Protein 9G0L (pdb70)

Foldseek 3Di:
DDDQVNLQQVQQAPPPRAGAAPQWFADPVGHTHHPVCVVVDQDGPPPRHGGDGHTPVVSNVVLQVHFAFAPLVVQPGPHTHRPVCRVVCNVVPPRDD

Structure (mmCIF, N/CA/C/O backbone):
data_9G0L
#
_entry.id   9G0L
#
_cell.length_a   69.850
_cell.length_b   69.850
_cell.length_c   62.713
_cell.angle_alpha   90.000
_cell.angle_beta   90.000
_cell.angle_gamma   90.000
#
_symmetry.space_group_name_H-M   'P 43 21 2'
#
loop_
_entity.id
_entity.type
_entity.pdbx_description
1 polymer 'E3 ubiquitin-protein ligase SIAH1'
2 non-polymer 'ZINC ION'
3 water water
#
loop_
_atom_site.group_PDB
_atom_site.id
_atom_site.type_symbol
_atom_site.label_atom_id
_atom_site.label_alt_id
_atom_site.label_comp_id
_atom_site.label_asym_id
_atom_site.label_entity_id
_atom_site.label_seq_id
_atom_site.pdbx_PDB_ins_code
_atom_site.Cartn_x
_atom_site.Cartn_y
_atom_site.Cartn_z
_atom_site.occupancy
_atom_site.B_iso_or_equiv
_atom_site.auth_seq_id
_atom_site.auth_comp_id
_atom_site.auth_asym_id
_atom_site.auth_atom_id
_atom_site.pdbx_PDB_model_num
ATOM 1 N N . THR A 1 3 ? -3.18231 7.91774 0.52363 1.000 81.85054 29 THR A N 1
ATOM 2 C CA . THR A 1 3 ? -2.05604 8.75667 0.92187 1.000 83.36129 29 THR A CA 1
ATOM 3 C C . THR A 1 3 ? -1.11431 9.04714 -0.24083 1.000 87.33701 29 THR A C 1
ATOM 4 O O . THR A 1 3 ? -1.54646 9.31458 -1.36167 1.000 85.69039 29 THR A O 1
ATOM 6 N N . ALA A 1 4 ? 0.18196 8.98618 0.05056 1.000 88.29946 30 ALA A N 1
ATOM 7 C CA . ALA A 1 4 ? 1.24197 9.24745 -0.91018 1.000 76.97953 30 ALA A CA 1
ATOM 8 C C . ALA A 1 4 ? 1.46948 8.04685 -1.82402 1.000 80.42421 30 ALA A C 1
ATOM 9 O O . ALA A 1 4 ? 1.19572 6.89895 -1.46478 1.000 84.67938 30 ALA A O 1
ATOM 11 N N . SER A 1 5 ? 2.01093 8.32277 -3.01116 1.000 76.04665 31 SER A N 1
ATOM 12 C CA . SER A 1 5 ? 2.21631 7.30431 -4.03328 1.000 68.72481 31 SER A CA 1
ATOM 13 C C . SER A 1 5 ? 3.66612 7.30520 -4.49265 1.000 64.25358 31 SER A C 1
ATOM 14 O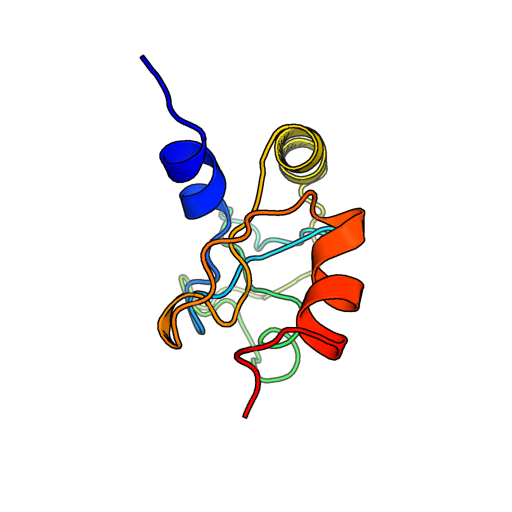 O . SER A 1 5 ? 4.41395 8.25708 -4.26015 1.000 58.40145 31 SER A O 1
ATOM 17 N N . ASN A 1 6 ? 4.05548 6.21742 -5.16111 1.000 63.11256 32 ASN A N 1
ATOM 18 C CA . ASN A 1 6 ? 5.40287 6.14419 -5.71879 1.000 58.63389 32 ASN A CA 1
ATOM 19 C C . ASN A 1 6 ? 5.60630 7.19339 -6.80570 1.000 58.53756 32 ASN A C 1
ATOM 20 O O . ASN A 1 6 ? 6.63963 7.86816 -6.83508 1.000 57.24664 32 ASN A O 1
ATOM 25 N N . ASN A 1 7 ? 4.63418 7.35363 -7.70856 1.000 61.85353 33 ASN A N 1
ATOM 26 C CA . ASN A 1 7 ? 4.80286 8.33875 -8.77426 1.000 63.60803 33 ASN A CA 1
ATOM 27 C C . ASN A 1 7 ? 4.85673 9.76166 -8.22607 1.000 58.81736 33 ASN A C 1
ATOM 28 O O . ASN A 1 7 ? 5.52054 10.62433 -8.81533 1.000 53.98959 33 ASN A O 1
ATOM 33 N N . ASP A 1 8 ? 4.19557 10.02067 -7.09382 1.000 56.79479 34 ASP A N 1
ATOM 34 C CA . ASP A 1 8 ? 4.31917 11.32604 -6.45183 1.000 57.66510 34 ASP A CA 1
ATOM 35 C C . ASP A 1 8 ? 5.74912 11.56620 -5.99022 1.000 53.21613 34 ASP A C 1
ATOM 36 O O . ASP A 1 8 ? 6.30753 12.64677 -6.21032 1.000 52.19242 34 ASP A O 1
ATOM 41 N N . LEU A 1 9 ? 6.36604 10.56230 -5.35319 1.000 52.50459 35 LEU A N 1
ATOM 42 C CA . LEU A 1 9 ? 7.74922 10.71049 -4.91017 1.000 49.12067 35 LEU A CA 1
ATOM 43 C C . LEU A 1 9 ? 8.69429 10.80758 -6.09524 1.000 45.11155 35 LEU A C 1
ATOM 44 O O . LEU A 1 9 ? 9.56321 11.68054 -6.13199 1.000 43.75908 35 LEU A O 1
ATOM 49 N N . ALA A 1 10 ? 8.54853 9.91135 -7.07212 1.000 44.04078 36 ALA A N 1
ATOM 50 C CA . ALA A 1 10 ? 9.44659 9.95267 -8.21516 1.000 44.87935 36 ALA A CA 1
ATOM 51 C C . ALA A 1 10 ? 9.42024 11.31881 -8.89099 1.000 44.57870 36 ALA A C 1
ATOM 52 O O . ALA A 1 10 ? 10.46292 11.83842 -9.28162 1.000 43.08180 36 ALA A O 1
ATOM 54 N N . SER A 1 11 ? 8.24354 11.92885 -9.03075 1.000 45.76849 37 SER A N 1
ATOM 55 C CA . SER A 1 11 ? 8.19912 13.20699 -9.73679 1.000 44.29256 37 SER A CA 1
ATOM 56 C C . SER A 1 11 ? 9.02136 14.27769 -9.03018 1.000 48.72992 37 SER A C 1
ATOM 57 O O . SER A 1 11 ? 9.46707 15.23035 -9.67432 1.000 42.11631 37 SER A O 1
ATOM 60 N N . LEU A 1 12 ? 9.27105 14.12514 -7.73095 1.000 42.49202 38 LEU A N 1
ATOM 61 C CA . LEU A 1 12 ? 10.10675 15.09400 -7.03825 1.000 41.90373 38 LEU A CA 1
ATOM 62 C C . LEU A 1 12 ? 11.54512 15.08664 -7.52386 1.000 41.10086 38 LEU A C 1
ATOM 63 O O . LEU A 1 12 ? 12.28734 16.03100 -7.22076 1.000 44.10961 38 LEU A O 1
ATOM 68 N N . PHE A 1 13 ? 11.94990 14.06254 -8.26808 1.000 44.55993 39 PHE A N 1
ATOM 69 C CA . PHE A 1 13 ? 13.29822 13.95007 -8.79654 1.000 40.14182 39 PHE A CA 1
ATOM 70 C C . PHE A 1 13 ? 13.40878 14.40931 -10.24760 1.000 41.73457 39 PHE A C 1
ATOM 71 O O . PHE A 1 13 ? 14.48400 14.28314 -10.83417 1.000 45.70415 39 PHE A O 1
ATOM 79 N N . GLU A 1 14 ? 12.32970 14.89098 -10.85991 1.000 43.42510 40 GLU A N 1
ATOM 80 C CA . GLU A 1 14 ? 12.39948 15.26845 -12.26530 1.000 44.94102 40 GLU A CA 1
ATOM 81 C C . GLU A 1 14 ? 13.37847 16.40990 -12.46462 1.000 44.69223 40 GLU A C 1
ATOM 82 O O . GLU A 1 14 ? 13.36207 17.39446 -11.71923 1.000 44.86341 40 GLU A O 1
ATOM 88 N N . CYS A 1 15 ? 14.24330 16.26881 -13.45526 1.000 46.97693 41 CYS A N 1
ATOM 89 C CA . CYS A 1 15 ? 15.11126 17.37216 -13.83396 1.000 47.32748 41 CYS A CA 1
ATOM 90 C C . CYS A 1 15 ? 14.26698 18.46086 -14.48416 1.000 51.05842 41 CYS A C 1
ATOM 91 O O . CYS A 1 15 ? 13.53481 18.17743 -15.43529 1.000 56.86384 41 CYS A O 1
ATOM 94 N N . PRO A 1 16 ? 14.32227 19.70806 -14.00212 1.000 55.58960 42 PRO A N 1
ATOM 95 C CA . PRO A 1 16 ? 13.49135 20.75983 -14.60652 1.000 52.69151 42 PRO A CA 1
ATOM 96 C C . PRO A 1 16 ? 13.91606 21.14101 -16.00994 1.000 56.51577 42 PRO A C 1
ATOM 97 O O . PRO A 1 16 ? 13.22795 21.94001 -16.64656 1.000 60.33733 42 PRO A O 1
ATOM 101 N N . VAL A 1 17 ? 14.99774 20.57435 -16.52604 1.000 58.21063 43 VAL A N 1
ATOM 102 C CA . VAL A 1 17 ? 15.48599 20.90191 -17.85143 1.000 60.28924 43 VAL A CA 1
ATOM 103 C C . VAL A 1 17 ? 15.11506 19.82676 -18.86679 1.000 62.50457 43 VAL A C 1
ATOM 104 O O . VAL A 1 17 ? 14.60160 20.13691 -19.94085 1.000 69.30773 43 VAL A O 1
ATOM 108 N N . CYS A 1 18 ? 15.36626 18.54863 -18.55828 1.000 63.63918 44 CYS A N 1
ATOM 109 C CA . CYS A 1 18 ? 15.03755 17.47759 -19.49812 1.000 69.70889 44 CYS A CA 1
ATOM 110 C C . CYS A 1 18 ? 13.86218 16.62223 -19.05166 1.000 69.23473 44 CYS A C 1
ATOM 111 O O . CYS A 1 18 ? 13.36399 15.81786 -19.84916 1.000 72.14416 44 CYS A O 1
ATOM 114 N N . PHE A 1 19 ? 13.43867 16.74233 -17.79807 1.000 68.40627 45 PHE A N 1
ATOM 115 C CA . PHE A 1 19 ? 12.33998 15.98923 -17.19874 1.000 70.71916 45 PHE A CA 1
ATOM 116 C C . PHE A 1 19 ? 12.60694 14.48631 -17.12167 1.000 70.20221 45 PHE A C 1
ATOM 117 O O . PHE A 1 19 ? 11.67825 13.71597 -16.84818 1.000 70.41035 45 PHE A O 1
ATOM 125 N N . ASP A 1 20 ? 13.84559 14.04615 -17.34655 1.000 63.86049 46 ASP A N 1
ATOM 126 C CA . ASP A 1 20 ? 14.29171 12.75221 -16.83757 1.000 64.56778 46 ASP A CA 1
ATOM 127 C C . ASP A 1 20 ? 14.52334 12.89389 -15.34006 1.000 57.55253 46 ASP A C 1
ATOM 128 O O . ASP A 1 20 ? 14.19456 13.91312 -14.73129 1.000 58.26940 46 ASP A O 1
ATOM 133 N N . TYR A 1 21 ? 15.11557 11.88335 -14.71939 1.000 47.80486 47 TYR A N 1
ATOM 134 C CA . TYR A 1 21 ? 15.18283 11.84751 -13.26815 1.000 44.94364 47 TYR A CA 1
ATOM 135 C C . TYR A 1 21 ? 16.58478 12.17859 -12.78844 1.000 48.64309 47 TYR A C 1
ATOM 136 O O . TYR A 1 21 ? 17.57491 11.77349 -13.40505 1.000 50.38152 47 TYR A O 1
ATOM 145 N N . VAL A 1 22 ? 16.65623 12.94258 -11.69907 1.000 41.58328 48 VAL A N 1
ATOM 146 C CA . VAL A 1 22 ? 17.91769 13.26132 -11.04400 1.000 40.44189 48 VAL A CA 1
ATOM 147 C C . VAL A 1 22 ? 18.21216 12.12923 -10.06828 1.000 42.43573 48 VAL A C 1
ATOM 148 O O . VAL A 1 22 ? 17.52018 11.97436 -9.06238 1.000 45.14479 48 VAL A O 1
ATOM 152 N N . LEU A 1 23 ? 19.22609 11.33111 -10.36575 1.000 46.75373 49 LEU A N 1
ATOM 153 C CA . LEU A 1 23 ? 19.55409 10.16520 -9.56306 1.000 43.03047 49 LEU A CA 1
ATOM 154 C C . LEU A 1 23 ? 20.86070 10.38229 -8.81089 1.000 45.92690 49 LEU A C 1
ATOM 155 O O . LEU A 1 23 ? 21.65003 11.26170 -9.16940 1.000 46.36159 49 LEU A O 1
ATOM 160 N N . PRO A 1 24 ? 21.12534 9.60185 -7.76100 1.000 47.27608 50 PRO A N 1
ATOM 161 C CA . PRO A 1 24 ? 22.34981 9.80109 -6.98226 1.000 47.78355 50 PRO A CA 1
ATOM 162 C C . PRO A 1 24 ? 23.58508 9.68743 -7.85766 1.000 47.63985 50 PRO A C 1
ATOM 163 O O . PRO A 1 24 ? 23.62933 8.86964 -8.78920 1.000 48.45509 50 PRO A O 1
ATOM 167 N N . PRO A 1 25 ? 24.61564 10.51134 -7.60257 1.000 48.67465 51 PRO A N 1
ATOM 168 C CA . PRO A 1 25 ? 24.62490 11.49740 -6.52031 1.000 43.75420 51 PRO A CA 1
ATOM 169 C C . PRO A 1 25 ? 23.82786 12.75971 -6.85758 1.000 42.10288 51 PRO A C 1
ATOM 170 O O . PRO A 1 25 ? 23.95865 13.30743 -7.95040 1.000 44.19324 51 PRO A O 1
ATOM 174 N N . ILE A 1 26 ? 23.02395 13.22428 -5.91088 1.000 39.27707 52 ILE A N 1
ATOM 175 C CA . ILE A 1 26 ? 22.10538 14.32506 -6.14861 1.000 39.04454 52 ILE A CA 1
ATOM 176 C C . ILE A 1 26 ? 22.74286 15.60786 -5.61385 1.000 38.86157 52 ILE A C 1
ATOM 177 O O . ILE A 1 26 ? 22.98238 15.72973 -4.40622 1.000 39.60994 52 ILE A O 1
ATOM 182 N N . LEU A 1 27 ? 22.98049 16.57968 -6.49804 1.000 38.06877 53 LEU A N 1
ATOM 183 C CA . LEU A 1 27 ? 23.53009 17.89704 -6.16464 1.000 36.03656 53 LEU A CA 1
ATOM 184 C C . LEU A 1 27 ? 22.42636 18.95310 -6.24187 1.000 39.66988 53 LEU A C 1
ATOM 185 O O . LEU A 1 27 ? 21.39908 18.74301 -6.88775 1.000 37.13850 53 LEU A O 1
ATOM 190 N N . GLN A 1 28 ? 22.64046 20.10124 -5.59159 1.000 34.94054 54 GLN A N 1
ATOM 191 C CA . GLN A 1 28 ? 21.66100 21.18323 -5.67298 1.000 34.27427 54 GLN A CA 1
ATOM 192 C C . GLN A 1 28 ? 22.31437 22.54249 -5.46661 1.000 34.35576 54 GLN A C 1
ATOM 193 O O . GLN A 1 28 ? 23.40364 22.65170 -4.90969 1.000 34.37700 54 GLN A O 1
ATOM 199 N N . CYS A 1 29 ? 21.61578 23.58877 -5.90365 1.000 34.77655 55 CYS A N 1
ATOM 200 C CA . CYS A 1 29 ? 22.07070 24.95051 -5.64900 1.000 35.17892 55 CYS A CA 1
ATOM 201 C C . CYS A 1 29 ? 21.75676 25.34938 -4.20874 1.000 35.11688 55 CYS A C 1
ATOM 202 O O . CYS A 1 29 ? 21.10018 24.61639 -3.45504 1.000 33.94618 55 CYS A O 1
ATOM 205 N N . GLN A 1 30 ? 22.21084 26.55659 -3.84524 1.000 36.00479 56 GLN A N 1
ATOM 206 C CA . GLN A 1 30 ? 21.97582 27.11539 -2.51417 1.000 35.19084 56 GLN A CA 1
ATOM 207 C C . GLN A 1 30 ? 20.49786 27.11363 -2.11741 1.000 38.74901 56 GLN A C 1
ATOM 208 O O . GLN A 1 30 ? 20.17759 26.95854 -0.93840 1.000 39.30039 56 GLN A O 1
ATOM 214 N N . SER A 1 31 ? 19.59055 27.33541 -3.06984 1.000 35.66945 57 SER A N 1
ATOM 215 C CA . SER A 1 31 ? 18.16237 27.47258 -2.77865 1.000 36.35337 57 SER A CA 1
ATOM 216 C C . SER A 1 31 ? 17.35685 26.18064 -3.00262 1.000 37.18662 57 SER A C 1
ATOM 217 O O . SER A 1 31 ? 16.11641 26.20597 -2.90358 1.000 36.90455 57 SER A O 1
ATOM 220 N N . GLY A 1 32 ? 18.02497 25.06389 -3.28026 1.000 34.87687 58 GLY A N 1
ATOM 221 C CA . GLY A 1 32 ? 17.38076 23.74830 -3.29668 1.000 40.40655 58 GLY A CA 1
ATOM 222 C C . GLY A 1 32 ? 16.89235 23.20538 -4.63636 1.000 41.24292 58 GLY A C 1
ATOM 223 O O . GLY A 1 32 ? 16.09213 22.26218 -4.64464 1.000 40.63701 58 GLY A O 1
ATOM 224 N N . HIS A 1 33 ? 17.37542 23.73260 -5.75430 1.000 40.39854 59 HIS A N 1
ATOM 225 C CA . HIS A 1 33 ? 16.94959 23.29123 -7.07341 1.000 36.88914 59 HIS A CA 1
ATOM 226 C C . HIS A 1 33 ? 17.89017 22.22315 -7.60219 1.000 36.64347 59 HIS A C 1
ATOM 227 O O . HIS A 1 33 ? 19.10263 22.30275 -7.40382 1.000 35.99874 59 HIS A O 1
ATOM 234 N N . LEU A 1 34 ? 17.32138 21.24489 -8.29701 1.000 37.62507 60 LEU A N 1
ATOM 235 C CA . LEU A 1 34 ? 18.03214 20.05618 -8.75406 1.000 37.91700 60 LEU A CA 1
ATOM 236 C C . LEU A 1 34 ? 18.27916 20.15538 -10.25679 1.000 42.60420 60 LEU A C 1
ATOM 237 O O . LEU A 1 34 ? 17.50004 20.77577 -10.97992 1.000 42.85848 60 LEU A O 1
ATOM 242 N N . VAL A 1 35 ? 19.38436 19.56473 -10.72294 1.000 43.50944 61 VAL A N 1
ATOM 243 C CA . VAL A 1 35 ? 19.66440 19.36932 -12.14918 1.000 49.37732 61 VAL A CA 1
ATOM 244 C C . VAL A 1 35 ? 20.33043 18.01133 -12.30767 1.000 52.42730 61 VAL A C 1
ATOM 245 O O . VAL A 1 35 ? 21.17675 17.63939 -11.48929 1.000 55.12631 61 VAL A O 1
ATOM 249 N N . CYS A 1 36 ? 19.98470 17.28570 -13.37224 1.000 54.31211 62 CYS A N 1
ATOM 250 C CA . CYS A 1 36 ? 20.51150 15.93444 -13.51671 1.000 55.55805 62 CYS A CA 1
ATOM 251 C C . CYS A 1 36 ? 21.95718 15.95486 -14.00324 1.000 59.37252 62 CYS A C 1
ATOM 252 O O . CYS A 1 36 ? 22.49499 16.98381 -14.42449 1.000 58.91652 62 CYS A O 1
ATOM 255 N N . SER A 1 37 ? 22.58169 14.77389 -13.93563 1.000 65.59416 63 SER A N 1
ATOM 256 C CA . SER A 1 37 ? 23.99580 14.63847 -14.26063 1.000 63.79313 63 SER A CA 1
ATOM 257 C C . SER A 1 37 ? 24.27919 15.03345 -15.69961 1.000 69.23240 63 SER A C 1
ATOM 258 O O . SER A 1 37 ? 25.35332 15.56521 -15.99748 1.000 74.21978 63 SER A O 1
ATOM 261 N N . ASN A 1 38 ? 23.33174 14.78622 -16.60190 1.000 69.82017 64 ASN A N 1
ATOM 262 C CA . ASN A 1 38 ? 23.56540 15.02034 -18.02102 1.000 70.61560 64 ASN A CA 1
ATOM 263 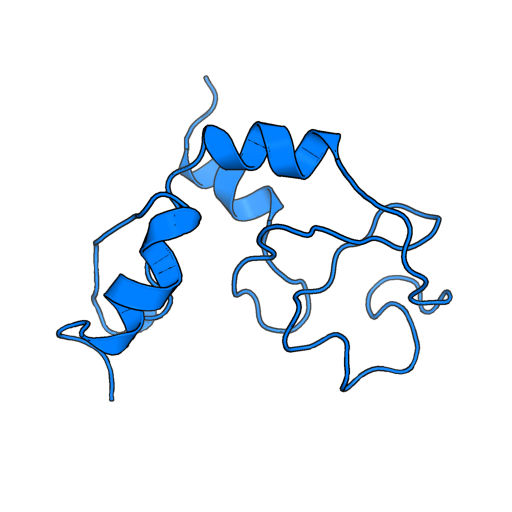C C . ASN A 1 38 ? 23.35771 16.47666 -18.41209 1.000 72.36318 64 ASN A C 1
ATOM 264 O O . ASN A 1 38 ? 24.03785 16.97378 -19.31572 1.000 70.19524 64 ASN A O 1
ATOM 269 N N . CYS A 1 39 ? 22.43250 17.17107 -17.75380 1.000 68.00590 65 CYS A N 1
ATOM 270 C CA . CYS A 1 39 ? 22.19249 18.57304 -18.06681 1.000 64.80026 65 CYS A CA 1
ATOM 271 C C . CYS A 1 39 ? 23.24019 19.47491 -17.43371 1.000 68.47951 65 CYS A C 1
ATOM 272 O O . CYS A 1 39 ? 23.66349 20.46342 -18.04332 1.000 69.05983 65 CYS A O 1
ATOM 275 N N . ARG A 1 40 ? 23.65148 19.15024 -16.20767 1.000 64.14909 66 ARG A N 1
ATOM 276 C CA . ARG A 1 40 ? 24.63582 19.93366 -15.45848 1.000 66.12677 66 ARG A CA 1
ATOM 277 C C . ARG A 1 40 ? 25.81414 20.43130 -16.29017 1.000 73.04843 66 ARG A C 1
ATOM 278 O O . ARG A 1 40 ? 26.09658 21.63690 -16.24499 1.000 68.70547 66 ARG A O 1
ATOM 286 N N . PRO A 1 41 ? 26.52043 19.59990 -17.06936 1.000 73.54342 67 PRO A N 1
ATOM 287 C CA . PRO A 1 41 ? 27.67551 20.11820 -17.81837 1.000 73.07135 67 PRO A CA 1
ATOM 288 C C . PRO A 1 41 ? 27.30695 21.07006 -18.94481 1.000 76.39042 67 PRO A C 1
ATOM 289 O O . PRO A 1 41 ? 28.18825 21.79484 -19.42375 1.000 78.60367 67 PRO A O 1
ATOM 293 N N . LYS A 1 42 ? 26.05141 21.08924 -19.39327 1.000 73.99155 68 LYS A N 1
ATOM 294 C CA . LYS A 1 42 ? 25.61713 21.99493 -20.44871 1.000 76.29289 68 LYS A CA 1
ATOM 295 C C . LYS A 1 42 ? 25.12601 23.33472 -19.91102 1.000 77.31913 68 LYS A C 1
ATOM 296 O O . LYS A 1 42 ? 24.49452 24.09349 -20.65672 1.000 77.37951 68 LYS A O 1
ATOM 299 N N . LEU A 1 43 ? 25.41281 23.64872 -18.64642 1.000 73.16589 69 LEU A N 1
ATOM 300 C CA . LEU A 1 43 ? 24.84169 24.81414 -17.99043 1.000 64.20995 69 LEU A CA 1
ATOM 301 C C . LEU A 1 43 ? 25.92395 25.54681 -17.20905 1.000 66.90592 69 LEU A C 1
ATOM 302 O O . LEU A 1 43 ? 26.86677 24.93284 -16.70381 1.000 70.35172 69 LEU A O 1
ATOM 307 N N . THR A 1 44 ? 25.77453 26.86497 -17.09438 1.000 61.54539 70 THR A N 1
ATOM 308 C CA . THR A 1 44 ? 26.69860 27.67984 -16.31519 1.000 61.84390 70 THR A CA 1
ATOM 309 C C . THR A 1 44 ? 26.09119 28.19091 -15.01802 1.000 59.73878 70 THR A C 1
ATOM 310 O O . THR A 1 44 ? 26.75023 28.945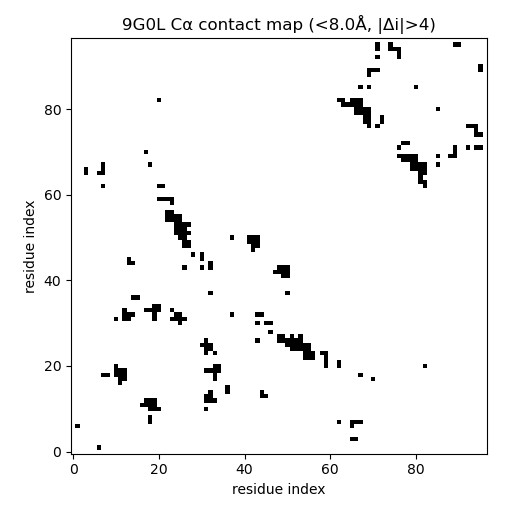00 -14.29729 1.000 66.77646 70 THR A O 1
ATOM 314 N N . CYS A 1 45 ? 24.86041 27.80633 -14.70422 1.000 53.27140 71 CYS A N 1
ATOM 315 C CA . CYS A 1 45 ? 24.19802 28.24770 -13.48484 1.000 51.58720 71 CYS A CA 1
ATOM 316 C C . CYS A 1 45 ? 22.90040 27.46458 -13.34237 1.000 45.09343 71 CYS A C 1
ATOM 317 O O . CYS A 1 45 ? 22.46568 26.76587 -14.26005 1.000 49.10364 71 CYS A O 1
ATOM 320 N N . CYS A 1 46 ? 22.29434 27.59131 -12.18027 1.000 44.14329 72 CYS A N 1
ATOM 321 C CA . CYS A 1 46 ? 21.07926 26.86650 -11.87670 1.000 43.56022 72 CYS A CA 1
ATOM 322 C C . CYS A 1 46 ? 19.99405 27.28026 -12.85802 1.000 44.26582 72 CYS A C 1
ATOM 323 O O . CYS A 1 46 ? 19.71887 28.47652 -12.98252 1.000 46.06978 72 CYS A O 1
ATOM 326 N N . PRO A 1 47 ? 19.37641 26.34525 -13.58970 1.000 42.90552 73 PRO A N 1
ATOM 327 C CA . PRO A 1 47 ? 18.35339 26.75058 -14.56470 1.000 45.71757 73 PRO A CA 1
ATOM 328 C C . PRO A 1 47 ? 17.11756 27.33160 -13.91532 1.000 41.59046 73 PRO A C 1
ATOM 329 O O . PRO A 1 47 ? 16.35430 28.03039 -14.58558 1.000 48.01794 73 PRO A O 1
ATOM 333 N N . THR A 1 48 ? 16.88105 27.05517 -12.63964 1.000 41.36269 74 THR A N 1
ATOM 334 C CA . THR A 1 48 ? 15.68206 27.56525 -11.99247 1.000 40.97484 74 THR A CA 1
ATOM 335 C C . THR A 1 48 ? 15.89529 28.97209 -11.44100 1.000 39.15923 74 THR A C 1
ATOM 336 O O . THR A 1 48 ? 15.10415 29.87074 -11.72314 1.000 45.79055 74 THR A O 1
ATOM 340 N N . CYS A 1 49 ? 16.96310 29.19910 -10.67196 1.000 43.99649 75 CYS A N 1
ATOM 341 C CA . CYS A 1 49 ? 17.15373 30.50358 -10.04764 1.000 42.99385 75 CYS A CA 1
ATOM 342 C C . CYS A 1 49 ? 18.29706 31.31849 -10.63020 1.000 37.98845 75 CYS A C 1
ATOM 343 O O . CYS A 1 49 ? 18.43743 32.48705 -10.26145 1.000 46.33809 75 CYS A O 1
ATOM 346 N N . ARG A 1 50 ? 19.10416 30.74524 -11.52421 1.000 41.87325 76 ARG A N 1
ATOM 347 C CA . ARG A 1 50 ? 20.27085 31.37417 -12.14174 1.000 46.89733 76 ARG A CA 1
ATOM 348 C C . ARG A 1 50 ? 21.38863 31.64962 -11.14484 1.000 43.80583 76 ARG A C 1
ATOM 349 O O . ARG A 1 50 ? 22.37346 32.31436 -11.49441 1.000 44.37249 76 ARG A O 1
ATOM 357 N N . GLY A 1 51 ? 21.26407 31.16570 -9.91342 1.000 38.21921 77 GLY A N 1
ATOM 358 C CA . GLY A 1 51 ? 22.37410 31.11984 -8.99848 1.000 40.39221 77 GLY A CA 1
ATOM 359 C C . GLY A 1 51 ? 23.41523 30.11494 -9.46026 1.000 41.16684 77 GLY A C 1
ATOM 360 O O . GLY A 1 51 ? 23.1893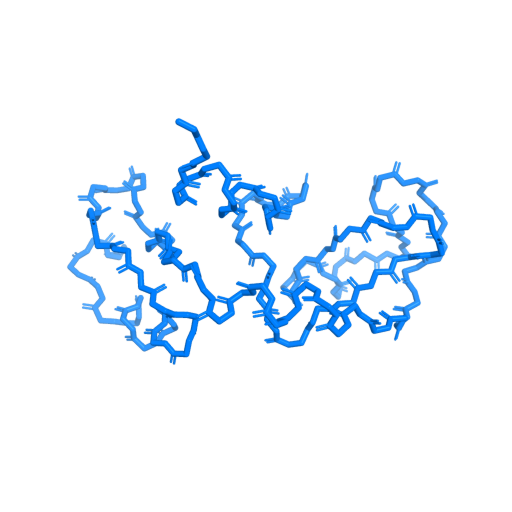4 29.34055 -10.39322 1.000 44.09551 77 GLY A O 1
ATOM 361 N N . PRO A 1 52 ? 24.58351 30.11399 -8.82702 1.000 44.50046 78 PRO A N 1
ATOM 362 C CA . PRO A 1 52 ? 25.59918 29.11295 -9.17915 1.000 43.83701 78 PRO A CA 1
ATOM 363 C C . PRO A 1 52 ? 25.07551 27.69161 -9.02357 1.000 40.78564 78 PRO A C 1
ATOM 364 O O . PRO A 1 52 ? 24.20365 27.39221 -8.19315 1.000 37.38399 78 PRO A O 1
ATOM 368 N N . LEU A 1 53 ? 25.56031 26.82818 -9.90446 1.000 47.35252 79 LEU A N 1
ATOM 369 C CA . LEU A 1 53 ? 25.19085 25.42465 -9.83880 1.000 45.16128 79 LEU A CA 1
ATOM 370 C C . LEU A 1 53 ? 25.73723 24.80494 -8.55855 1.000 43.03267 79 LEU A C 1
ATOM 371 O O . LEU A 1 53 ? 25.00760 24.16390 -7.79770 1.000 46.46014 79 LEU A O 1
ATOM 376 N N . GLY A 1 54 ? 27.01745 25.03290 -8.29118 1.000 55.34904 80 GLY A N 1
ATOM 377 C CA . GLY A 1 54 ? 27.68664 24.47983 -7.13599 1.000 56.97308 80 GLY A CA 1
ATOM 378 C C . GLY A 1 54 ? 27.59306 22.96950 -7.05954 1.000 53.06370 80 GLY A C 1
ATOM 379 O O . GLY A 1 54 ? 27.31347 22.28759 -8.05359 1.000 50.27460 80 GLY A O 1
ATOM 380 N N . SER A 1 55 ? 27.80696 22.44586 -5.86067 1.000 41.49545 81 SER A N 1
ATOM 381 C CA . SER A 1 55 ? 27.91520 21.00740 -5.67676 1.000 39.53206 81 SER A CA 1
ATOM 382 C C . SER A 1 55 ? 27.53953 20.65700 -4.25371 1.000 37.49419 81 SER A C 1
ATOM 383 O O . SER A 1 55 ? 28.09496 19.72903 -3.65526 1.000 37.64100 81 SER A O 1
ATOM 386 N N . ILE A 1 56 ? 26.58735 21.40136 -3.69823 1.000 37.11405 82 ILE A N 1
ATOM 387 C CA . ILE A 1 56 ? 25.99534 21.03197 -2.42801 1.000 36.06827 82 ILE A CA 1
ATOM 388 C C . ILE A 1 56 ? 25.35623 19.66153 -2.58771 1.000 37.05594 82 ILE A C 1
ATOM 389 O O . ILE A 1 56 ? 24.71485 19.37961 -3.59949 1.000 38.92291 82 ILE A O 1
ATOM 394 N N . ARG A 1 57 ? 25.53220 18.80031 -1.60158 1.000 35.37721 83 ARG A N 1
ATOM 395 C CA . ARG A 1 57 ? 25.10169 17.41197 -1.71335 1.000 33.17782 83 ARG A CA 1
ATOM 396 C C . ARG A 1 57 ? 23.74693 17.25721 -1.02450 1.000 36.15744 83 ARG A C 1
ATOM 397 O O . ARG A 1 57 ? 23.60131 17.60604 0.14978 1.000 36.53147 83 ARG A O 1
ATOM 405 N N . ASN A 1 58 ? 22.75444 16.73648 -1.74517 1.000 30.93596 84 ASN A N 1
ATOM 406 C CA . ASN A 1 58 ? 21.45839 16.43324 -1.12497 1.000 35.14039 84 ASN A CA 1
ATOM 407 C C . ASN A 1 58 ? 21.43301 14.95364 -0.73637 1.000 37.17834 84 ASN A C 1
ATOM 408 O O . ASN A 1 58 ? 20.87894 14.10293 -1.42996 1.000 36.30319 84 ASN A O 1
ATOM 413 N N . LEU A 1 59 ? 22.07123 14.64699 0.40246 1.000 34.04171 85 LEU A N 1
ATOM 414 C CA . LEU A 1 59 ? 22.14268 13.26339 0.86383 1.000 38.55301 85 LEU A CA 1
ATOM 415 C C . LEU A 1 59 ? 20.75935 12.72383 1.20020 1.000 39.30957 85 LEU A C 1
ATOM 416 O O . LEU A 1 59 ? 20.48641 11.54223 0.98444 1.000 36.21263 85 LEU A O 1
ATOM 421 N N . ALA A 1 60 ? 19.89473 13.56213 1.77907 1.000 32.43642 86 ALA A N 1
ATOM 422 C CA . ALA A 1 60 ? 18.57821 13.09361 2.20962 1.000 38.31119 86 ALA A CA 1
ATOM 423 C C . ALA A 1 60 ? 17.74382 12.59850 1.02906 1.000 37.57375 86 ALA A C 1
ATOM 424 O O . ALA A 1 60 ? 17.11116 11.53766 1.09788 1.000 36.20306 86 ALA A O 1
ATOM 426 N N . MET A 1 61 ? 17.71331 13.36930 -0.05254 1.000 30.89575 87 MET A N 1
ATOM 427 C CA . MET A 1 61 ? 17.04984 12.94570 -1.28624 1.000 35.06857 87 MET A CA 1
ATOM 428 C C . MET A 1 61 ? 17.62951 11.65959 -1.84705 1.000 38.47035 87 MET A C 1
ATOM 429 O O . MET A 1 61 ? 16.88566 10.84936 -2.41561 1.000 38.26141 87 MET A O 1
ATOM 434 N N . GLU A 1 62 ? 18.95979 11.48488 -1.77868 1.000 34.13394 88 GLU A N 1
ATOM 435 C CA . GLU A 1 62 ? 19.53182 10.20450 -2.19245 1.000 35.06332 88 GLU A CA 1
ATOM 436 C C . GLU A 1 62 ? 18.97000 9.07118 -1.36254 1.000 39.89433 88 GLU A C 1
ATOM 437 O O . GLU A 1 62 ? 18.76237 7.96460 -1.87288 1.000 40.75712 88 GLU A O 1
ATOM 443 N N . LYS A 1 63 ? 18.73435 9.30888 -0.07377 1.000 36.94224 89 LYS A N 1
ATOM 444 C CA . LYS A 1 63 ? 18.18399 8.23067 0.74306 1.000 36.38003 89 LYS A CA 1
ATOM 445 C C . LYS A 1 63 ? 16.72071 7.96059 0.39746 1.000 38.39786 89 LYS A C 1
ATOM 446 O O . LYS A 1 63 ? 16.29239 6.80037 0.36209 1.000 38.72425 89 LYS A O 1
ATOM 452 N N . VAL A 1 64 ? 15.93089 9.01919 0.17662 1.000 35.50685 90 VAL A N 1
ATOM 453 C CA . VAL A 1 64 ? 14.57705 8.84774 -0.35192 1.000 39.23082 90 VAL A CA 1
ATOM 454 C C . VAL A 1 64 ? 14.60587 8.02740 -1.62445 1.000 41.63152 90 VAL A C 1
ATOM 455 O O . VAL A 1 64 ? 13.73573 7.17949 -1.85503 1.000 39.18248 90 VAL A O 1
ATOM 459 N N . ALA A 1 65 ? 15.59140 8.28391 -2.48479 1.000 36.83788 91 ALA A N 1
ATOM 460 C CA . ALA A 1 65 ? 15.62260 7.61466 -3.77958 1.000 39.96816 91 ALA A CA 1
ATOM 461 C C . ALA A 1 65 ? 15.70812 6.10191 -3.63185 1.000 46.33866 91 ALA A C 1
ATOM 462 O O . ALA A 1 65 ? 15.18160 5.37951 -4.48509 1.000 44.13869 91 ALA A O 1
ATOM 464 N N . ASN A 1 66 ? 16.32484 5.59634 -2.54822 1.000 41.35383 92 ASN A N 1
ATOM 465 C CA . ASN A 1 66 ? 16.33020 4.14678 -2.30053 1.000 52.61233 92 ASN A CA 1
ATOM 466 C C . ASN A 1 66 ? 14.93893 3.57320 -2.04186 1.000 51.97673 92 ASN A C 1
ATOM 467 O O . ASN A 1 66 ? 14.81251 2.35710 -1.89608 1.000 60.82556 92 ASN A O 1
ATOM 472 N N . SER A 1 67 ? 13.90720 4.40768 -1.93927 1.000 50.47644 93 SER A N 1
ATOM 473 C CA . SER A 1 67 ? 12.54541 3.96007 -1.66953 1.000 54.78384 93 SER A CA 1
ATOM 474 C C . SER A 1 67 ? 11.60688 4.17781 -2.85073 1.000 57.13461 93 SER A C 1
ATOM 475 O O . SER A 1 67 ? 10.38537 4.05586 -2.69445 1.000 56.14495 93 SER A O 1
ATOM 478 N N . VAL A 1 68 ? 12.14298 4.48736 -4.02555 1.000 49.82062 94 VAL A N 1
ATOM 479 C CA . VAL A 1 68 ? 11.34838 4.92804 -5.16292 1.000 45.27003 94 VAL A CA 1
ATOM 480 C C . VAL A 1 68 ? 11.67191 4.02864 -6.34546 1.000 44.26626 94 VAL A C 1
ATOM 481 O O . VAL A 1 68 ? 12.83755 3.69146 -6.57672 1.000 41.86452 94 VAL A O 1
ATOM 485 N N . LEU A 1 69 ? 10.64722 3.64983 -7.09376 1.000 42.38578 95 LEU A N 1
ATOM 486 C CA . LEU A 1 69 ? 10.81559 2.97819 -8.37148 1.000 41.52567 95 LEU A CA 1
ATOM 487 C C . LEU A 1 69 ? 10.67367 4.02740 -9.46817 1.000 46.31354 95 LEU A C 1
ATOM 488 O O . LEU A 1 69 ? 9.64017 4.69552 -9.55532 1.000 46.15343 95 LEU A O 1
ATOM 493 N N . PHE A 1 70 ? 11.72427 4.18874 -10.29155 1.000 44.71574 96 PHE A N 1
ATOM 494 C CA . PHE A 1 70 ? 11.76762 5.25341 -11.29383 1.000 41.37394 96 PHE A CA 1
ATOM 495 C C . 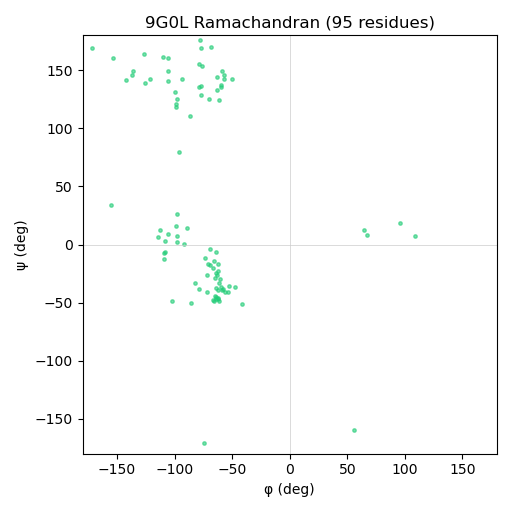PHE A 1 70 ? 1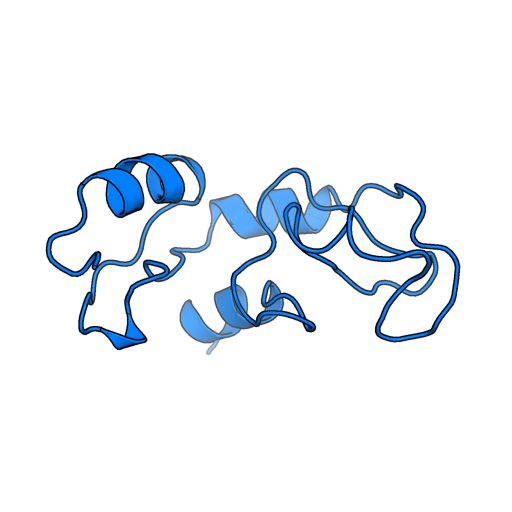1.38779 4.70092 -12.65373 1.000 44.92316 96 PHE A C 1
ATOM 496 O O . PHE A 1 70 ? 11.91147 3.65085 -13.04557 1.000 44.49745 96 PHE A O 1
ATOM 504 N N . PRO A 1 71 ? 10.48534 5.34244 -13.38637 1.000 43.77648 97 PRO A N 1
ATOM 505 C CA . PRO A 1 71 ? 10.11187 4.82055 -14.70454 1.000 46.51798 97 PRO A CA 1
ATOM 506 C C . PRO A 1 71 ? 11.28391 4.81714 -15.67197 1.000 47.11411 97 PRO A C 1
ATOM 507 O O . PRO A 1 71 ? 12.13121 5.70955 -15.64589 1.000 48.02252 97 PRO A O 1
ATOM 511 N N . CYS A 1 72 ? 11.32504 3.78206 -16.52664 1.000 40.18652 98 CYS A N 1
ATOM 512 C CA . CYS A 1 72 ? 12.28586 3.74959 -17.62074 1.000 45.68823 98 CYS A CA 1
ATOM 513 C C . CYS A 1 72 ? 12.23545 5.05473 -18.40980 1.000 47.52322 98 CYS A C 1
ATOM 514 O O . CYS A 1 72 ? 11.16226 5.62336 -18.62096 1.000 47.11607 98 CYS A O 1
ATOM 517 N N . LYS A 1 73 ? 13.40269 5.53090 -18.85876 1.000 45.00041 99 LYS A N 1
ATOM 518 C CA . LYS A 1 73 ? 13.41689 6.74524 -19.67331 1.000 50.10790 99 LYS A CA 1
ATOM 519 C C . LYS A 1 73 ? 12.65135 6.54312 -20.96673 1.000 52.54139 99 LYS A C 1
ATOM 520 O O . LYS A 1 73 ? 12.31627 7.52201 -21.62187 1.000 52.39109 99 LYS A O 1
ATOM 526 N N . TYR A 1 74 ? 12.37458 5.29554 -21.36719 1.000 50.14716 100 TYR A N 1
ATOM 527 C CA . TYR A 1 74 ? 11.61162 5.06562 -22.58926 1.000 48.64622 100 TYR A CA 1
ATOM 528 C C . TYR A 1 74 ? 10.14119 4.80679 -22.30604 1.000 49.91917 100 TYR A C 1
ATOM 529 O O . TYR A 1 74 ? 9.46329 4.15472 -23.10198 1.000 53.08416 100 TYR A O 1
ATOM 538 N N . ALA A 1 75 ? 9.63008 5.31981 -21.18821 1.000 52.28841 101 ALA A N 1
ATOM 539 C CA . ALA A 1 75 ? 8.20246 5.20475 -20.91545 1.000 49.83668 101 ALA A CA 1
ATOM 540 C C . ALA A 1 75 ? 7.37168 5.83812 -22.02815 1.000 56.69085 101 ALA A C 1
ATOM 541 O O . ALA A 1 75 ? 6.32591 5.30250 -22.41310 1.000 59.59872 101 ALA A O 1
ATOM 543 N N . SER A 1 76 ? 7.82852 6.96392 -22.57662 1.000 56.90681 102 SER A N 1
ATOM 544 C CA . SER A 1 76 ? 7.03069 7.63710 -23.59794 1.000 62.30673 102 SER A CA 1
ATOM 545 C C . SER A 1 76 ? 7.06699 6.90713 -24.92692 1.000 65.06439 102 SER A C 1
ATOM 546 O O . SER A 1 76 ? 6.29377 7.25724 -25.82411 1.000 68.80510 102 SER A O 1
ATOM 549 N N . SER A 1 77 ? 7.95915 5.93341 -25.08061 1.000 60.01701 103 SER A N 1
ATOM 550 C CA . SER A 1 77 ? 7.90966 4.99395 -26.18839 1.000 60.60408 103 SER A CA 1
ATOM 551 C C . SER A 1 77 ? 7.12691 3.73888 -25.84106 1.000 59.54447 103 SER A C 1
ATOM 552 O O . SER A 1 77 ? 7.02650 2.83653 -26.67822 1.000 60.20438 103 SER A O 1
ATOM 555 N N . GLY A 1 78 ? 6.58560 3.65110 -24.63034 1.000 56.10132 104 GLY A N 1
ATOM 556 C CA . GLY A 1 78 ? 5.74448 2.53982 -24.25305 1.000 55.08121 104 GLY A CA 1
ATOM 557 C C . GLY A 1 78 ? 6.32952 1.55841 -23.25635 1.000 53.15284 104 GLY A C 1
ATOM 558 O O . GLY A 1 78 ? 5.70631 0.52024 -23.01044 1.000 50.40062 104 GLY A O 1
ATOM 559 N N . CYS A 1 79 ? 7.49349 1.83718 -22.67338 1.000 49.29615 105 CYS A N 1
ATOM 560 C CA . CYS A 1 79 ? 8.00972 0.97199 -21.62108 1.000 50.30956 105 CYS A CA 1
ATOM 561 C C . CYS A 1 79 ? 7.27415 1.24631 -20.31802 1.000 51.47169 105 CYS A C 1
ATOM 562 O O . CYS A 1 79 ? 7.17475 2.39264 -19.88430 1.000 52.16484 105 CYS A O 1
ATOM 565 N N . GLU A 1 80 ? 6.75928 0.19686 -19.68739 1.000 48.89521 106 GLU A N 1
ATOM 566 C CA . GLU A 1 80 ? 6.02577 0.34962 -18.43782 1.000 47.75037 106 GLU A CA 1
ATOM 567 C C . GLU A 1 80 ? 6.83008 -0.11487 -17.23539 1.000 43.80416 106 GLU A C 1
ATOM 568 O O . GLU A 1 80 ? 6.29604 -0.18789 -16.12871 1.000 43.68700 106 GLU A O 1
ATOM 574 N N . ILE A 1 81 ? 8.09769 -0.41343 -17.41950 1.000 44.74211 107 ILE A N 1
ATOM 575 C CA . ILE A 1 81 ? 8.93188 -0.88800 -16.32651 1.000 38.92246 107 ILE A CA 1
ATOM 576 C C . ILE A 1 81 ? 9.32585 0.29614 -15.45181 1.000 40.28451 107 ILE A C 1
ATOM 577 O O . ILE A 1 81 ? 9.64416 1.36811 -15.96301 1.000 40.49540 107 ILE A O 1
ATOM 582 N N . THR A 1 82 ? 9.26248 0.12568 -14.13241 1.000 40.09611 108 THR A N 1
ATOM 583 C CA . THR A 1 82 ? 9.80055 1.10074 -13.18766 1.000 40.73879 108 THR A CA 1
ATOM 584 C C . THR A 1 82 ? 10.83889 0.38925 -12.33303 1.000 41.15624 108 THR A C 1
ATOM 585 O O . THR A 1 82 ? 10.67070 -0.78612 -11.99762 1.000 44.43231 108 THR A O 1
ATOM 589 N N . LEU A 1 83 ? 11.92240 1.08519 -12.00613 1.000 40.85001 109 LEU A N 1
ATOM 590 C CA . LEU A 1 83 ? 13.14716 0.43099 -11.57605 1.000 42.13593 109 LEU A CA 1
ATOM 591 C C . LEU A 1 83 ? 13.77743 1.13144 -10.38550 1.000 41.08946 109 LEU A C 1
ATOM 592 O O . LEU A 1 83 ? 13.76215 2.36575 -10.30460 1.000 43.03167 109 LEU A O 1
ATOM 597 N N . PRO A 1 84 ? 14.41358 0.37693 -9.49501 1.000 42.21806 110 PRO A N 1
ATOM 598 C CA . PRO A 1 84 ? 15.30820 1.00935 -8.52416 1.000 39.42040 110 PRO A CA 1
ATOM 599 C C . PRO A 1 84 ? 16.39346 1.75152 -9.27792 1.000 41.44499 110 PRO A C 1
ATOM 600 O O . PRO A 1 84 ? 16.77777 1.37413 -10.38837 1.000 38.16045 110 PRO A O 1
ATOM 604 N N . HIS A 1 85 ? 16.87993 2.83233 -8.67983 1.000 40.76889 111 HIS A N 1
ATOM 605 C CA . HIS A 1 85 ? 17.81745 3.66096 -9.42244 1.000 44.03025 111 HIS A CA 1
ATOM 606 C C . HIS A 1 85 ? 19.09573 2.90319 -9.74782 1.000 41.60962 111 HIS A C 1
ATOM 607 O O . HIS A 1 85 ? 19.74146 3.18632 -10.76098 1.000 42.22040 111 HIS A O 1
ATOM 614 N N . THR A 1 86 ? 19.45343 1.90504 -8.93977 1.000 42.76785 112 THR A N 1
ATOM 615 C CA . THR A 1 86 ? 20.66529 1.14556 -9.22847 1.000 44.42310 112 THR A CA 1
ATOM 616 C C . THR A 1 86 ? 20.51561 0.25574 -10.45774 1.000 41.35184 112 THR A C 1
ATOM 617 O O . THR A 1 86 ? 21.52315 -0.17753 -11.02165 1.000 41.69819 112 THR A O 1
ATOM 621 N N . GLU A 1 87 ? 19.29338 -0.00410 -10.90759 1.000 46.15872 113 GLU A N 1
ATOM 622 C CA . GLU A 1 87 ? 19.09628 -0.85448 -12.07346 1.000 42.58771 113 GLU A CA 1
ATOM 623 C C . GLU A 1 87 ? 18.64503 -0.09520 -13.30294 1.000 46.07399 113 GLU A C 1
ATOM 624 O O . GLU A 1 87 ? 18.59709 -0.68867 -14.38755 1.000 41.71427 113 GLU A O 1
ATOM 630 N N . LYS A 1 88 ? 18.34545 1.20070 -13.16692 1.000 43.75628 114 LYS A N 1
ATOM 631 C CA . LYS A 1 88 ? 17.69516 1.93338 -14.24921 1.000 42.29174 114 LYS A CA 1
ATOM 632 C C . LYS A 1 88 ? 18.58276 1.97494 -15.48857 1.000 45.21614 114 LYS A C 1
ATOM 633 O O . LYS A 1 88 ? 18.13023 1.67334 -16.59631 1.000 44.11622 114 LYS A O 1
ATOM 639 N N . ALA A 1 89 ? 19.86618 2.29945 -15.31060 1.000 42.11505 115 ALA A N 1
ATOM 640 C CA . ALA A 1 89 ? 20.76110 2.48210 -16.45328 1.000 46.19588 115 ALA A CA 1
ATOM 641 C C . ALA A 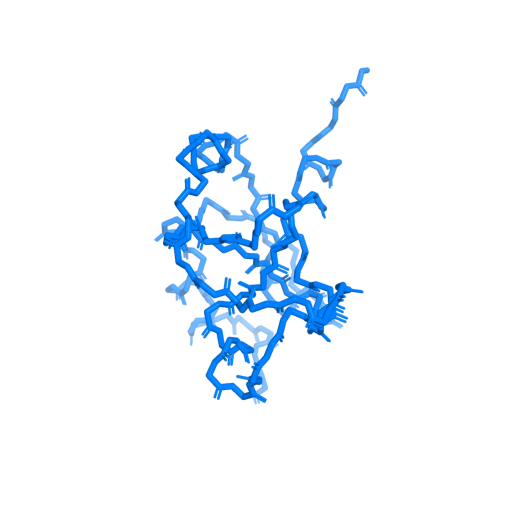1 89 ? 20.95009 1.18839 -17.23696 1.000 48.51212 115 ALA A C 1
ATOM 642 O O . ALA A 1 89 ? 20.88765 1.18352 -18.47271 1.000 46.20151 115 ALA A O 1
ATOM 644 N N . ASP A 1 90 ? 21.21133 0.07950 -16.53696 1.000 47.26590 116 ASP A N 1
ATOM 645 C CA . ASP A 1 90 ? 21.38150 -1.19652 -17.23043 1.000 47.49560 116 ASP A CA 1
ATOM 646 C C . ASP A 1 90 ? 20.10896 -1.60217 -17.97001 1.000 42.41528 116 ASP A C 1
ATOM 647 O O . ASP A 1 90 ? 20.17530 -2.12078 -19.08902 1.000 47.45498 116 ASP A O 1
ATOM 652 N N . HIS A 1 91 ? 18.93936 -1.36760 -17.36891 1.000 42.11840 117 HIS A N 1
ATOM 653 C CA . H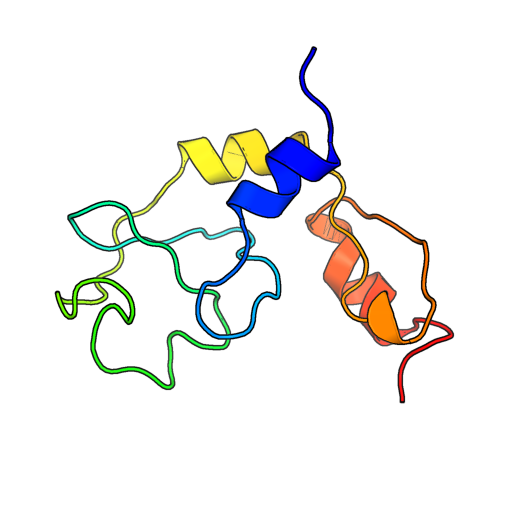IS A 1 91 ? 17.69201 -1.70466 -18.05284 1.000 42.85100 117 HIS A CA 1
ATOM 654 C C . HIS A 1 91 ? 17.54949 -0.91334 -19.34104 1.000 40.09572 117 HIS A C 1
ATOM 655 O O . HIS A 1 91 ? 17.24358 -1.47137 -20.39768 1.000 42.79175 117 HIS A O 1
ATOM 662 N N . GLU A 1 92 ? 17.76897 0.39600 -19.26669 1.000 39.76088 118 GLU A N 1
ATOM 663 C CA . GLU A 1 92 ? 17.56033 1.25939 -20.42061 1.000 42.95676 118 GLU A CA 1
ATOM 664 C C . GLU A 1 92 ? 18.51157 0.91870 -21.55309 1.000 44.93201 118 GLU A C 1
ATOM 665 O O . GLU A 1 92 ? 18.19151 1.15810 -22.72285 1.000 46.14817 118 GLU A O 1
ATOM 671 N N . GLU A 1 93 ? 19.65726 0.32298 -21.23411 1.000 45.44074 119 GLU A N 1
ATOM 672 C CA . GLU A 1 93 ? 20.60945 -0.02333 -22.27567 1.000 48.17811 119 GLU A CA 1
ATOM 673 C C . GLU A 1 93 ? 20.10935 -1.18976 -23.12561 1.000 49.86432 119 GLU A C 1
ATOM 674 O O . GLU A 1 93 ? 20.44647 -1.27834 -24.30984 1.000 49.82363 119 GLU A O 1
ATOM 680 N N . LEU A 1 94 ? 19.25711 -2.05682 -22.57204 1.000 45.10240 120 LEU A N 1
ATOM 681 C CA . LEU A 1 94 ? 18.71369 -3.19078 -23.31021 1.000 51.07333 120 LEU A CA 1
ATOM 682 C C . LEU A 1 94 ? 17.20228 -3.09096 -23.52102 1.000 51.83511 120 LEU A C 1
ATOM 683 O O . LEU A 1 94 ? 16.59004 -4.03517 -24.03912 1.000 49.53615 120 LEU A O 1
ATOM 688 N N . CYS A 1 95 ? 16.59064 -1.96774 -23.14960 1.000 50.37190 121 CYS A N 1
ATOM 689 C CA . CYS A 1 95 ? 15.13786 -1.87414 -23.13198 1.000 48.12576 121 CYS A CA 1
ATOM 690 C C . CYS A 1 95 ? 14.52537 -2.12416 -24.50240 1.000 55.62458 121 CYS A C 1
ATOM 691 O O . CYS A 1 95 ? 14.99233 -1.59439 -25.51478 1.000 52.16515 121 CYS A O 1
ATOM 694 N N . GLU A 1 96 ? 13.45295 -2.92948 -24.50960 1.000 49.14669 122 GLU A N 1
ATOM 695 C CA . GLU A 1 96 ? 12.68962 -3.21036 -25.72758 1.000 54.37375 122 GLU A CA 1
ATOM 696 C C . GLU A 1 96 ? 12.36376 -1.94208 -26.51207 1.000 54.76516 122 GLU A C 1
ATOM 697 O O . GLU A 1 96 ? 12.35015 -1.95377 -27.74784 1.000 55.78321 122 GLU A O 1
ATOM 703 N N . PHE A 1 97 ? 12.08389 -0.84094 -25.81358 1.000 51.67243 123 PHE A N 1
ATOM 704 C CA . PHE A 1 97 ? 11.55576 0.36537 -26.43887 1.000 54.74460 123 PHE A CA 1
ATOM 705 C C . PHE A 1 97 ? 12.61945 1.42297 -26.70759 1.000 56.92454 123 PHE A C 1
ATOM 706 O O . PHE A 1 97 ? 12.27271 2.58458 -26.96428 1.000 57.73325 123 PHE A O 1
ATOM 714 N N . ARG A 1 98 ? 13.90878 1.05639 -26.66399 1.000 57.51939 124 ARG A N 1
ATOM 715 C CA . ARG A 1 98 ? 14.86740 2.07598 -27.05778 1.000 62.87711 124 ARG A CA 1
ATOM 716 C C . ARG A 1 98 ? 14.87770 2.22156 -28.57969 1.000 68.75956 124 ARG A C 1
ATOM 717 O O . ARG A 1 98 ? 14.53725 1.27949 -29.30026 1.000 66.92138 124 ARG A O 1
ATOM 725 N N . PRO A 1 99 ? 15.24551 3.40444 -29.09721 1.000 69.65533 125 PRO A N 1
ATOM 726 C CA . PRO A 1 99 ? 15.30385 3.62873 -30.54933 1.000 71.72589 125 PRO A CA 1
ATOM 727 C C . PRO A 1 99 ? 16.31872 2.73947 -31.27273 1.000 74.21013 125 PRO A C 1
ATOM 728 O O . PRO A 1 99 ? 16.17121 2.43696 -32.46011 1.000 79.86061 125 PRO A O 1
#

Radius of gyration: 13.77 Å; Cα contacts (8 Å, |Δi|>4): 147; chains: 1; bounding box: 30×35×33 Å

Organism: Homo sapiens (NCBI:txid9606)

GO terms:
  GO:0061630 ubiquitin protein ligase activity (F, IDA)
  GO:0006511 ubiquitin-dependent protein catabolic process (P, IDA)
  GO:0008270 zinc ion binding (F, IDA)
  GO:0030877 beta-catenin destruction complex (C, IDA)
  GO:0061630 ubiquitin protein ligase activity (F, EXP)
  GO:0061630 ubiquitin protein ligase activity (F, IMP)
  GO:0043161 proteasome-mediated ubiquitin-dependent protein catabolic process (P, IMP)
  GO:0060070 canonical Wnt signaling pathway (P, IMP)
  GO:0005515 protein binding (F, IPI)
  GO:0005737 cytoplasm (C, TAS)
  GO:0009653 anatomical structure morphogenesis (P, TAS)
  GO:0006915 apoptotic process (P, TAS)
  GO:0007399 nervous system development (P, TAS)
  GO:0007411 axon guidance (P, TAS)
  GO:0004842 ubiquitin-protein transferase activity (F, TAS)
  GO:0005829 cytosol (C, TAS)
  GO:1990000 amyloid fibril formation (P, TAS)
  GO:0042802 identical protein binding (F, IPI)
  GO:0005654 nucleoplasm (C, IDA)
  GO:0043065 positive regulation of apoptotic process (P, IDA)

Sequence (97 aa):
TASNNDLASLFECPVCFDYVLPPILQCQSGHLVCSNCRPKLTCCPTCRGPLGSIRNLAMEKVANSVLFPCKYASSGCEITLPHTEKADHEELCEFRP

B-factor: mean 50.61, std 11.95, range [29.77, 92.39]

Solvent-accessible surface area: 6140 Å² total; per-residue (Å²): 161,89,45,52,106,82,62,2,54,108,0,69,0,60,65,49,133,59,42,2,44,42,84,0,42,29,5,155,81,36,51,20,3,4,73,117,14,35,107,103,56,136,32,0,48,74,56,186,20,110,25,49,81,80,130,31,91,70,36,18,130,53,0,108,90,5,84,0,30,2,101,40,47,119,67,36,6,157,88,58,18,60,39,103,89,11,76,92,44,18,120,139,4,146,70,117,158

InterPro domains:
  IPR001841 Zinc finger, RING-type [PS50089] (41-76)
  IPR004162 E3 ubiquitin-protein ligase SINA-like, animal [PTHR45877] (12-281)
  IPR008974 TRAF-like [G3DSA:2.60.210.10] (149-282)
  IPR013010 Zinc finger, SIAH-type [PS51081] (93-153)
  IPR013083 Zinc finger, RING/FYVE/PHD-type [G3DSA:3.30.40.10] (25-91)
  IPR013083 Zinc finger, RING/FYVE/PHD-type [G3DSA:3.30.40.10] (92-148)
  IPR018121 Seven-in-absentia protein, TRAF-like domain [PF03145] (182-278)
  IPR049548 E3 ubiquitin-protein ligase Sina-like, RING finger [PF21362] (41-75)

Nearest PDB structures (foldseek):
  4i7d-assembly1_A  TM=9.793E-01  e=2.261E-04  Homo sapiens
  4ca1-assembly1_A  TM=9.592E-01  e=1.972E-04  Homo sapiens
  3eb5-assembly1_A-2  TM=6.692E-01  e=9.801E-03  Homo sapiens
  4s3o-assembly2_C  TM=6.978E-01  e=1.945E-02  Homo sapiens
  7gat-assembly1_A  TM=5.876E-01  e=5.588E-01  Aspergillus nidulans

Secondary structure (DSSP, 8-state):
---HHHHHHTTB-TTT-SB--SSPEE-TT--B--TTTGGG-SS-TTT-S----EE-HHHHHHHTT-PEEPTTGGGT---EE-HHHHHHHHHH-TT--